Protein AF-A0A9P6BJS8-F1 (afdb_monomer)

Mean predicted aligned error: 4.52 Å

Structure (mmCIF, N/CA/C/O backbone):
data_AF-A0A9P6BJS8-F1
#
_entry.id   AF-A0A9P6BJS8-F1
#
loop_
_atom_site.group_PDB
_atom_site.id
_atom_site.type_symbol
_atom_site.label_atom_id
_atom_site.label_alt_id
_atom_site.label_comp_id
_atom_site.label_asym_id
_atom_site.label_entity_id
_atom_site.label_seq_id
_atom_site.pdbx_PDB_ins_code
_atom_site.Cartn_x
_atom_site.Cartn_y
_atom_site.Cartn_z
_atom_site.occupancy
_atom_site.B_iso_or_equiv
_atom_site.auth_seq_id
_atom_site.auth_comp_id
_atom_site.auth_asym_id
_atom_site.auth_atom_id
_atom_site.pdbx_PDB_model_num
ATOM 1 N N . MET A 1 1 ? 14.977 -4.675 9.725 1.00 62.97 1 MET A N 1
ATOM 2 C CA . MET A 1 1 ? 13.741 -4.261 9.034 1.00 62.97 1 MET A CA 1
ATOM 3 C C . MET A 1 1 ? 14.007 -2.913 8.388 1.00 62.97 1 MET A C 1
ATOM 5 O O . MET A 1 1 ? 14.754 -2.148 8.994 1.00 62.97 1 MET A O 1
ATOM 9 N N . PRO A 1 2 ? 13.541 -2.660 7.155 1.00 76.62 2 PRO A N 1
ATOM 10 C CA . PRO A 1 2 ? 13.746 -1.366 6.515 1.00 76.62 2 PRO A CA 1
ATOM 11 C C . PRO A 1 2 ? 13.007 -0.280 7.304 1.00 76.62 2 PRO A C 1
ATOM 13 O O . PRO A 1 2 ? 11.883 -0.484 7.752 1.00 76.62 2 PRO A O 1
ATOM 16 N N . THR A 1 3 ? 13.651 0.866 7.500 1.00 87.00 3 THR A N 1
ATOM 17 C CA . THR A 1 3 ? 13.015 2.020 8.143 1.00 87.00 3 THR A CA 1
ATOM 18 C C . THR A 1 3 ? 11.976 2.619 7.199 1.00 87.00 3 THR A C 1
ATOM 20 O O . THR A 1 3 ? 12.251 2.751 6.004 1.00 87.00 3 THR A O 1
ATOM 23 N N . ARG A 1 4 ? 10.805 3.005 7.723 1.00 92.44 4 ARG A N 1
ATOM 24 C CA . ARG A 1 4 ? 9.766 3.692 6.946 1.00 92.44 4 ARG A CA 1
ATOM 25 C C . ARG A 1 4 ? 10.342 4.964 6.305 1.00 92.44 4 ARG A C 1
ATOM 27 O O . ARG A 1 4 ? 10.843 5.817 7.042 1.00 92.44 4 ARG A O 1
ATOM 34 N N . PRO A 1 5 ? 10.251 5.138 4.974 1.00 92.94 5 PRO A N 1
ATOM 35 C CA . PRO A 1 5 ? 10.613 6.401 4.344 1.00 92.94 5 PRO A CA 1
ATOM 36 C C . PRO A 1 5 ? 9.782 7.568 4.890 1.00 92.94 5 PRO A C 1
ATOM 38 O O . PRO A 1 5 ? 8.599 7.430 5.227 1.00 92.94 5 PRO A O 1
ATOM 41 N N . GLU A 1 6 ? 10.394 8.745 4.987 1.00 88.62 6 GLU A N 1
ATOM 42 C CA . GLU A 1 6 ? 9.650 9.959 5.312 1.00 88.62 6 GLU A CA 1
ATOM 43 C C . GLU A 1 6 ? 8.701 10.318 4.167 1.00 88.62 6 GLU A C 1
ATOM 45 O O . GLU A 1 6 ? 9.048 10.189 2.997 1.00 88.62 6 GLU A O 1
ATOM 50 N N . ASN A 1 7 ? 7.501 10.789 4.507 1.00 83.69 7 ASN A N 1
ATOM 51 C CA . ASN A 1 7 ? 6.555 11.255 3.502 1.00 83.69 7 ASN A CA 1
ATOM 52 C C . ASN A 1 7 ? 7.119 12.502 2.806 1.00 83.69 7 ASN A C 1
ATOM 54 O O . ASN A 1 7 ? 7.318 13.529 3.447 1.00 83.69 7 ASN A O 1
ATOM 58 N N . THR A 1 8 ? 7.307 12.453 1.492 1.00 84.44 8 THR A N 1
ATOM 59 C CA . THR A 1 8 ? 7.806 13.586 0.699 1.00 84.44 8 THR A CA 1
ATOM 60 C C . THR A 1 8 ? 6.750 14.673 0.439 1.00 84.44 8 THR A C 1
ATOM 62 O O . THR A 1 8 ? 7.088 15.808 0.092 1.00 84.44 8 THR A O 1
ATOM 65 N N . PHE A 1 9 ? 5.471 14.391 0.700 1.00 83.88 9 PHE A N 1
ATOM 66 C CA . PHE A 1 9 ? 4.331 15.288 0.484 1.00 83.88 9 PHE A CA 1
ATOM 67 C C . PHE A 1 9 ? 3.926 16.105 1.723 1.00 83.88 9 PHE A C 1
ATOM 69 O O . PHE A 1 9 ? 2.787 16.564 1.823 1.00 83.88 9 PHE A O 1
ATOM 76 N N . VAL A 1 10 ? 4.849 16.355 2.663 1.00 84.56 10 VAL A N 1
ATOM 77 C CA . VAL A 1 10 ? 4.558 17.032 3.949 1.00 84.56 10 VAL A CA 1
ATOM 78 C C . VAL A 1 10 ? 3.753 18.332 3.819 1.00 84.56 10 VAL A C 1
ATOM 80 O O . VAL A 1 10 ? 2.895 18.605 4.656 1.00 84.56 10 VAL A O 1
ATOM 83 N N . LYS A 1 11 ? 3.975 19.107 2.748 1.00 86.50 11 LYS A N 1
ATOM 84 C CA . LYS A 1 11 ? 3.329 20.411 2.509 1.00 86.50 11 LYS A CA 1
ATOM 85 C C . LYS A 1 11 ? 1.858 20.325 2.103 1.00 86.50 11 LYS A C 1
ATOM 87 O O . LYS A 1 11 ? 1.153 21.319 2.221 1.00 86.50 11 LYS A O 1
ATOM 92 N N . ILE A 1 12 ? 1.414 19.172 1.607 1.00 85.44 12 ILE A N 1
ATOM 93 C CA . ILE A 1 12 ? 0.034 18.951 1.150 1.00 85.44 12 ILE A CA 1
ATOM 94 C C . ILE A 1 12 ? -0.720 17.956 2.038 1.00 85.44 12 ILE A C 1
ATOM 96 O O . ILE A 1 12 ? -1.813 17.515 1.696 1.00 85.44 12 ILE A O 1
ATOM 100 N N . THR A 1 13 ? -0.154 17.611 3.196 1.00 84.38 13 THR A N 1
ATOM 101 C CA . THR A 1 13 ? -0.880 16.867 4.229 1.00 84.38 13 THR A CA 1
ATOM 102 C C . THR A 1 13 ? -2.038 17.701 4.768 1.00 84.38 13 THR A C 1
ATOM 104 O O . THR A 1 13 ? -1.979 18.932 4.773 1.00 84.38 13 THR A O 1
ATOM 107 N N . PHE A 1 14 ? -3.072 17.046 5.304 1.00 85.19 14 PHE A N 1
ATOM 108 C CA . PHE A 1 14 ? -4.167 17.767 5.958 1.00 85.19 14 PHE A CA 1
ATOM 109 C C . PHE A 1 14 ? -3.660 18.686 7.079 1.00 85.19 14 PHE A C 1
ATOM 111 O O . PHE A 1 14 ? -4.140 19.806 7.204 1.00 85.19 14 PHE A O 1
ATOM 118 N N . ALA A 1 15 ? -2.664 18.249 7.860 1.00 84.12 15 ALA A N 1
ATOM 119 C CA . ALA A 1 15 ? -2.079 19.059 8.926 1.00 84.12 15 ALA A CA 1
ATOM 120 C C . ALA A 1 15 ? -1.492 20.379 8.393 1.00 84.12 15 ALA A C 1
ATOM 122 O O . ALA A 1 15 ? -1.856 21.443 8.889 1.00 84.12 15 ALA A O 1
ATOM 123 N N . ALA A 1 16 ? -0.662 20.313 7.346 1.00 87.88 16 ALA A N 1
ATOM 124 C CA . ALA A 1 16 ? -0.049 21.492 6.733 1.00 87.88 16 ALA A CA 1
ATOM 125 C C . ALA A 1 16 ? -1.075 22.381 6.008 1.00 87.88 16 ALA A C 1
ATOM 127 O O . ALA A 1 16 ? -1.058 23.608 6.128 1.00 87.88 16 ALA A O 1
ATOM 128 N N . LEU A 1 17 ? -2.013 21.772 5.278 1.00 89.56 17 LEU A N 1
ATOM 129 C CA . LEU A 1 17 ? -3.039 22.519 4.557 1.00 89.56 17 LEU A CA 1
ATOM 130 C C . LEU A 1 17 ? -4.021 23.199 5.509 1.00 89.56 17 LEU A C 1
ATOM 132 O O . LEU A 1 17 ? -4.405 24.336 5.279 1.00 89.56 17 LEU A O 1
ATOM 136 N N . ALA A 1 18 ? -4.378 22.572 6.627 1.00 88.69 18 ALA A N 1
ATOM 137 C CA . ALA A 1 18 ? -5.298 23.169 7.588 1.00 88.69 18 ALA A CA 1
ATOM 138 C C . ALA A 1 18 ? -4.690 24.364 8.359 1.00 88.69 18 ALA A C 1
ATOM 140 O O . ALA A 1 18 ? -5.400 25.039 9.108 1.00 88.69 18 ALA A O 1
ATOM 141 N N . GLU A 1 19 ? -3.384 24.622 8.239 1.00 89.44 19 GLU A N 1
ATOM 142 C CA . GLU A 1 19 ? -2.733 25.847 8.730 1.00 89.44 19 GLU A CA 1
ATOM 143 C C . GLU A 1 19 ? -2.774 27.000 7.726 1.00 89.44 19 GLU A C 1
ATOM 145 O O . GLU A 1 19 ? -2.756 28.158 8.134 1.00 89.44 19 GLU A O 1
ATOM 150 N N . THR A 1 20 ? -2.828 26.696 6.430 1.00 91.50 20 THR A N 1
ATOM 151 C CA . THR A 1 20 ? -2.645 27.680 5.352 1.00 91.50 20 THR A CA 1
ATOM 152 C C . THR A 1 20 ? -3.913 27.942 4.542 1.00 91.50 20 THR A C 1
ATOM 154 O O . THR A 1 20 ? -4.081 29.035 4.007 1.00 91.50 20 THR A O 1
ATOM 157 N N . ASP A 1 21 ? -4.825 26.974 4.480 1.00 93.12 21 ASP A N 1
ATOM 158 C CA . ASP A 1 21 ? -6.085 27.041 3.750 1.00 93.12 21 ASP A CA 1
ATOM 159 C C . ASP A 1 21 ? -7.258 27.338 4.699 1.00 93.12 21 ASP A C 1
ATOM 161 O O . ASP A 1 21 ? -7.544 26.596 5.644 1.00 93.12 21 ASP A O 1
ATOM 165 N N . GLU A 1 22 ? -7.971 28.436 4.437 1.00 91.19 22 GLU A N 1
ATOM 166 C CA . GLU A 1 22 ? -9.077 28.896 5.279 1.00 91.19 22 GLU A CA 1
ATOM 167 C C . GLU A 1 22 ? -10.262 27.912 5.296 1.00 91.19 22 GLU A C 1
ATOM 169 O O . GLU A 1 22 ? -10.930 27.771 6.321 1.00 91.19 22 GLU A O 1
ATOM 174 N N . GLN A 1 23 ? -10.532 27.204 4.195 1.00 89.19 23 GLN A N 1
ATOM 175 C CA . GLN A 1 23 ? -11.621 26.228 4.129 1.00 89.19 23 GLN A CA 1
ATOM 176 C C . GLN A 1 23 ? -11.268 24.973 4.925 1.00 89.19 23 GLN A C 1
ATOM 178 O O . GLN A 1 23 ? -12.094 24.478 5.693 1.00 89.19 23 GLN A O 1
ATOM 183 N N . LEU A 1 24 ? -10.031 24.491 4.796 1.00 87.19 24 LEU A N 1
ATOM 184 C CA . LEU A 1 24 ? -9.568 23.300 5.508 1.00 87.19 24 LEU A CA 1
ATOM 185 C C . LEU A 1 24 ? -9.332 23.569 6.995 1.00 87.19 24 LEU A C 1
ATOM 187 O O . LEU A 1 24 ? -9.587 22.693 7.822 1.00 87.19 24 LEU A O 1
ATOM 191 N N . SER A 1 25 ? -8.939 24.790 7.367 1.00 87.56 25 SER A N 1
ATOM 192 C CA . SER A 1 25 ? -8.791 25.181 8.774 1.00 87.56 25 SER A CA 1
ATOM 193 C C . SER A 1 25 ? -10.091 24.999 9.570 1.00 87.56 25 SER A C 1
ATOM 195 O O . SER A 1 25 ? -10.057 24.546 10.714 1.00 87.56 25 SER A O 1
ATOM 197 N N . LYS A 1 26 ? -11.250 25.244 8.939 1.00 88.31 26 LYS A N 1
ATOM 198 C CA . LYS A 1 26 ? -12.590 25.076 9.535 1.00 88.31 26 LYS A CA 1
ATOM 199 C C . LYS A 1 26 ? -12.931 23.614 9.825 1.00 88.31 26 LYS A C 1
ATOM 201 O O . LYS A 1 26 ? -13.820 23.342 10.626 1.00 88.31 26 LYS A O 1
ATOM 206 N N . LEU A 1 27 ? -12.230 22.674 9.189 1.00 86.62 27 LEU A N 1
ATOM 207 C CA . LEU A 1 27 ? -12.400 21.238 9.406 1.00 86.62 27 LEU A CA 1
ATOM 208 C C . LEU A 1 27 ? -11.543 20.712 10.568 1.00 86.62 27 LEU A C 1
ATOM 210 O O . LEU A 1 27 ? -11.723 19.560 10.974 1.00 86.62 27 LEU A O 1
ATOM 214 N N . LYS A 1 28 ? -10.635 21.526 11.137 1.00 83.81 28 LYS A N 1
ATOM 215 C CA . LYS A 1 28 ? -9.884 21.149 12.345 1.00 83.81 28 LYS A CA 1
ATOM 216 C C . LYS A 1 28 ? -10.858 20.839 13.482 1.00 83.81 28 LYS A C 1
ATOM 218 O O . LYS A 1 28 ? -11.710 21.649 13.828 1.00 83.81 28 LYS A O 1
ATOM 223 N N . GLY A 1 29 ? -10.731 19.654 14.076 1.00 80.94 29 GLY A N 1
ATOM 224 C CA . GLY A 1 29 ? -11.629 19.211 15.147 1.00 80.94 29 GLY A CA 1
ATOM 225 C C . GLY A 1 29 ? -13.000 18.715 14.668 1.00 80.94 29 GLY A C 1
ATOM 226 O O . GLY A 1 29 ? -13.849 18.403 15.510 1.00 80.94 29 GLY A O 1
ATOM 227 N N . GLY A 1 30 ? -13.217 18.637 13.350 1.00 82.50 30 GLY A N 1
ATOM 228 C CA . GLY A 1 30 ? -14.437 18.125 12.736 1.00 82.50 30 GLY A CA 1
ATOM 229 C C . GLY A 1 30 ? -14.672 16.632 12.985 1.00 82.50 30 GLY A C 1
ATOM 230 O O . GLY A 1 30 ? -13.876 15.930 13.608 1.00 82.50 30 GLY A O 1
ATOM 231 N N . ALA A 1 31 ? -15.791 16.119 12.470 1.00 78.38 31 ALA A N 1
ATOM 232 C CA . ALA A 1 31 ? -16.221 14.739 12.713 1.00 78.38 31 ALA A CA 1
ATOM 233 C C . ALA A 1 31 ? -15.194 13.677 12.267 1.00 78.38 31 ALA A C 1
ATOM 235 O O . ALA A 1 31 ? -15.116 12.618 12.883 1.00 78.38 31 ALA A O 1
ATOM 236 N N . TYR A 1 32 ? -14.390 13.973 11.240 1.00 80.12 32 TYR A N 1
ATOM 237 C CA . TYR A 1 32 ? -13.393 13.057 10.672 1.00 80.12 32 TYR A CA 1
ATOM 238 C C . TYR A 1 32 ? -11.976 13.240 11.231 1.00 80.12 32 TYR A C 1
ATOM 240 O O . TYR A 1 32 ? -11.074 12.506 10.848 1.00 80.12 32 TYR A O 1
ATOM 248 N N . SER A 1 33 ? -11.760 14.191 12.147 1.00 82.06 33 SER A N 1
ATOM 249 C CA . SER A 1 33 ? -10.447 14.414 12.770 1.00 82.06 33 SER A CA 1
ATOM 250 C C . SER A 1 33 ? -10.292 13.693 14.114 1.00 82.06 33 SER A C 1
ATOM 252 O O . SER A 1 33 ? -9.338 13.952 14.845 1.00 82.06 33 SER A O 1
ATOM 254 N N . LYS A 1 34 ? -11.268 12.867 14.501 1.00 84.44 34 LYS A N 1
ATOM 255 C CA . LYS A 1 34 ? -11.287 12.135 15.769 1.00 84.44 34 LYS A CA 1
ATOM 256 C C . LYS A 1 34 ? -11.353 10.646 15.479 1.00 84.44 34 LYS A C 1
ATOM 258 O O . LYS A 1 34 ? -12.098 10.221 14.598 1.00 84.44 34 LYS A O 1
ATOM 263 N N . ALA A 1 35 ? -10.602 9.866 16.251 1.00 87.00 35 ALA A N 1
ATOM 264 C CA . ALA A 1 35 ? -10.713 8.419 16.205 1.00 87.00 35 ALA A CA 1
ATOM 265 C C . ALA A 1 35 ? -12.159 7.991 16.499 1.00 87.00 35 ALA A C 1
ATOM 267 O O . ALA A 1 35 ? -12.854 8.580 17.333 1.00 87.00 35 ALA A O 1
ATOM 268 N N . VAL A 1 36 ? -12.612 6.964 15.788 1.00 91.00 36 VAL A N 1
ATOM 269 C CA . VAL A 1 36 ? -13.927 6.366 16.006 1.00 91.00 36 VAL A CA 1
ATOM 270 C C . VAL A 1 36 ? -13.962 5.639 17.361 1.00 91.00 36 VAL A C 1
ATOM 272 O O . VAL A 1 36 ? -12.921 5.254 17.892 1.00 91.00 36 VAL A O 1
ATOM 275 N N . SER A 1 37 ? -15.151 5.433 17.939 1.00 93.94 37 SER A N 1
ATOM 276 C CA . SER A 1 37 ? -15.270 4.661 19.180 1.00 93.94 37 SER A CA 1
ATOM 277 C C . SER A 1 37 ? -14.784 3.211 18.999 1.00 93.94 37 SER A C 1
ATOM 279 O O . SER A 1 37 ? -14.987 2.631 17.924 1.00 93.94 37 SER A O 1
ATOM 281 N N . PRO A 1 38 ? -14.219 2.581 20.050 1.00 95.00 38 PRO A N 1
ATOM 282 C CA . PRO A 1 38 ? -13.763 1.190 19.985 1.00 95.00 38 PRO A CA 1
ATOM 283 C C . PRO A 1 38 ? -14.860 0.209 19.556 1.00 95.00 38 PRO A C 1
ATOM 285 O O . PRO A 1 38 ? -14.609 -0.723 18.801 1.00 95.00 38 PRO A O 1
ATOM 288 N N . GLU A 1 39 ? -16.100 0.445 19.986 1.00 96.88 39 GLU A N 1
ATOM 289 C CA . GLU A 1 39 ? -17.254 -0.378 19.615 1.00 96.88 39 GLU A CA 1
ATOM 290 C C . GLU A 1 39 ? -17.515 -0.354 18.103 1.00 96.88 39 GLU A C 1
ATOM 292 O O . GLU A 1 39 ? -17.644 -1.402 17.465 1.00 96.88 39 GLU A O 1
ATOM 297 N N . ARG A 1 40 ? -17.537 0.842 17.502 1.00 95.88 40 ARG A N 1
ATOM 298 C CA . ARG A 1 40 ? -17.751 1.009 16.058 1.00 95.88 40 ARG A CA 1
ATOM 299 C C . ARG A 1 40 ? -16.585 0.444 15.251 1.00 95.88 40 ARG A C 1
ATOM 301 O O . ARG A 1 40 ? -16.823 -0.181 14.220 1.00 95.88 40 ARG A O 1
ATOM 308 N N . PHE A 1 41 ? -15.354 0.624 15.730 1.00 95.56 41 PHE A N 1
ATOM 309 C CA . PHE A 1 41 ? -14.166 0.003 15.144 1.00 95.56 41 PHE A CA 1
ATOM 310 C C . PHE A 1 41 ? -14.284 -1.529 15.125 1.00 95.56 41 PHE A C 1
ATOM 312 O O . PHE A 1 41 ? -14.180 -2.146 14.065 1.00 95.56 41 PHE A O 1
ATOM 319 N N . ASN A 1 42 ? -14.589 -2.141 16.273 1.00 96.94 42 ASN A N 1
ATOM 320 C CA . ASN A 1 42 ? -14.721 -3.594 16.401 1.00 96.94 42 ASN A CA 1
ATOM 321 C C . ASN A 1 42 ? -15.873 -4.149 15.558 1.00 96.94 42 ASN A C 1
ATOM 323 O O . ASN A 1 42 ? -15.739 -5.208 14.949 1.00 96.94 42 ASN A O 1
ATOM 327 N N . THR A 1 43 ? -16.977 -3.407 15.467 1.00 97.94 43 THR A N 1
ATOM 328 C CA . THR A 1 43 ? -18.115 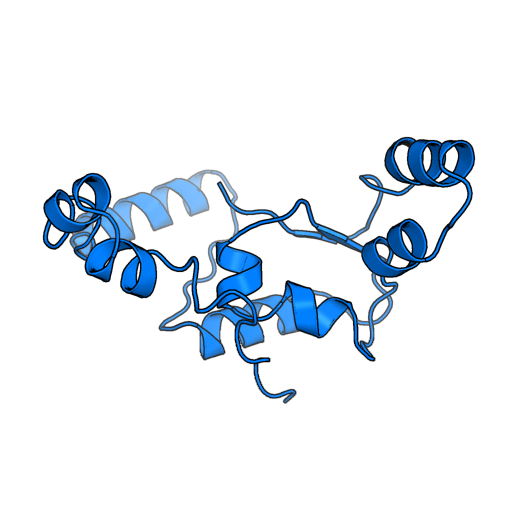-3.755 14.607 1.00 97.94 43 THR A CA 1
ATOM 329 C C . THR A 1 43 ? -17.709 -3.780 13.133 1.00 97.94 43 THR A C 1
ATOM 331 O O . THR A 1 43 ? -18.030 -4.730 12.420 1.00 97.94 43 THR A O 1
ATOM 334 N N . ALA A 1 44 ? -16.967 -2.768 12.671 1.00 96.44 44 ALA A N 1
ATOM 335 C CA . ALA A 1 44 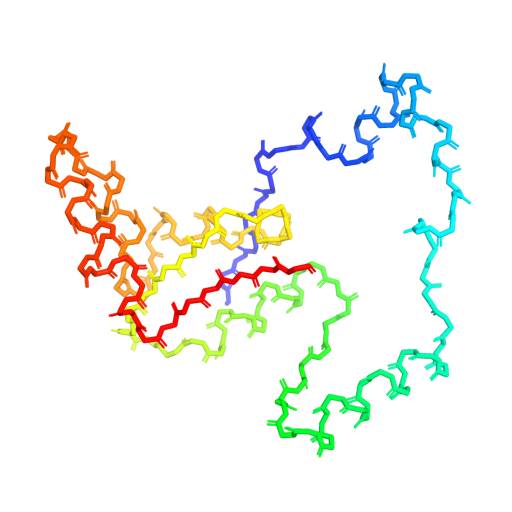? -16.474 -2.711 11.298 1.00 96.44 44 ALA A CA 1
ATOM 336 C C . ALA A 1 44 ? -15.485 -3.850 10.999 1.00 96.44 44 ALA A C 1
ATOM 338 O O . ALA A 1 44 ? -15.634 -4.535 9.986 1.00 96.44 44 ALA A O 1
ATOM 339 N N . LYS A 1 45 ? -14.533 -4.105 11.908 1.00 97.31 45 LYS A N 1
ATOM 340 C CA . LYS A 1 45 ? -13.582 -5.220 11.806 1.00 97.31 45 LYS A CA 1
ATOM 341 C C . LYS A 1 45 ? -14.305 -6.563 11.680 1.00 97.31 45 LYS A C 1
ATOM 343 O O . LYS A 1 45 ? -14.084 -7.279 10.707 1.00 97.31 45 LYS A O 1
ATOM 348 N N . ALA A 1 46 ? -15.209 -6.869 12.610 1.00 97.75 46 ALA A N 1
ATOM 349 C CA . ALA A 1 46 ? -15.963 -8.120 12.600 1.00 97.75 46 ALA A CA 1
ATOM 350 C C . ALA A 1 46 ? -16.827 -8.261 11.336 1.00 97.75 46 ALA A C 1
ATOM 352 O O . ALA A 1 46 ? -16.922 -9.344 10.766 1.00 97.75 46 ALA A O 1
ATOM 353 N N . GLY A 1 47 ? -17.420 -7.162 10.857 1.00 98.19 47 GLY A N 1
ATOM 354 C CA . GLY A 1 47 ? -18.204 -7.154 9.622 1.00 98.19 47 GLY A CA 1
ATOM 355 C C . GLY A 1 47 ? -17.381 -7.455 8.365 1.00 98.19 47 GLY A C 1
ATOM 356 O O . GLY A 1 47 ? -17.889 -8.107 7.453 1.00 98.19 47 GLY A O 1
ATOM 357 N N . LEU A 1 48 ? -16.124 -7.005 8.307 1.00 97.44 48 LEU A N 1
ATOM 358 C CA . LEU A 1 48 ? -15.193 -7.338 7.224 1.00 97.44 48 LEU A CA 1
ATOM 359 C C . LEU A 1 48 ? -14.748 -8.804 7.308 1.00 97.44 48 LEU A C 1
ATOM 361 O O . LEU A 1 48 ? -14.827 -9.526 6.315 1.00 97.44 48 LEU A O 1
ATOM 365 N N . GLU A 1 49 ? -14.357 -9.266 8.495 1.00 98.00 49 GLU A N 1
ATOM 366 C CA . GLU A 1 49 ? -13.917 -10.650 8.719 1.00 98.00 49 GLU A CA 1
ATOM 367 C C . GLU A 1 49 ? -15.032 -11.661 8.413 1.00 98.00 49 GLU A C 1
ATOM 369 O O . GLU A 1 49 ? -14.798 -12.654 7.725 1.00 98.00 49 GLU A O 1
ATOM 374 N N . ALA A 1 50 ? -16.274 -11.370 8.812 1.00 98.25 50 ALA A N 1
ATOM 375 C CA . ALA A 1 50 ? -17.439 -12.200 8.499 1.00 98.25 50 ALA A CA 1
ATOM 376 C C . ALA A 1 50 ? -17.732 -12.302 6.989 1.00 98.25 50 ALA A C 1
ATOM 378 O O . ALA A 1 50 ? -18.371 -13.255 6.548 1.00 98.25 50 ALA A O 1
ATOM 379 N N . LYS A 1 51 ? -17.263 -11.336 6.187 1.00 97.94 51 LYS A N 1
ATOM 380 C CA . LYS A 1 51 ? -17.370 -11.335 4.718 1.00 97.94 51 LYS A CA 1
ATOM 381 C C . LYS A 1 51 ? -16.155 -11.964 4.024 1.00 97.94 51 LYS A C 1
ATOM 383 O O . LYS A 1 51 ? -16.072 -11.915 2.801 1.00 97.94 51 LYS A O 1
ATOM 388 N N . GLY A 1 52 ? -15.226 -12.548 4.782 1.00 97.44 52 GLY A N 1
ATOM 389 C CA . GLY A 1 52 ? -14.044 -13.228 4.250 1.00 97.44 52 GLY A CA 1
ATOM 390 C C . GLY A 1 52 ? -12.842 -12.318 3.992 1.00 97.44 52 GLY A C 1
ATOM 391 O O . GLY A 1 52 ? -11.854 -12.776 3.422 1.00 97.44 52 GLY A O 1
ATOM 392 N N . PHE A 1 53 ? -12.882 -11.049 4.412 1.00 96.44 53 PHE A N 1
ATOM 393 C CA . PHE A 1 53 ? -11.704 -10.185 4.348 1.00 96.44 53 PHE A CA 1
ATOM 394 C C . PHE A 1 53 ? -10.749 -10.495 5.503 1.00 96.44 53 PHE A C 1
ATOM 396 O O . PHE A 1 53 ? -11.154 -10.549 6.664 1.00 96.44 53 PHE A O 1
ATOM 403 N N . LYS A 1 54 ? -9.454 -10.629 5.204 1.00 95.44 54 LYS A N 1
ATOM 404 C CA . LYS A 1 54 ? -8.410 -10.657 6.233 1.00 95.44 54 LYS A CA 1
ATOM 405 C C . LYS A 1 54 ? -8.133 -9.227 6.693 1.00 95.44 54 LYS A C 1
ATOM 407 O O . LYS A 1 54 ? -7.617 -8.425 5.919 1.00 95.44 54 LYS A O 1
ATOM 412 N N . VAL A 1 55 ? -8.457 -8.914 7.945 1.00 96.38 55 VAL A N 1
ATOM 413 C CA . VAL A 1 55 ? -8.223 -7.583 8.522 1.00 96.38 55 VAL A CA 1
ATOM 414 C C . VAL A 1 55 ? -6.922 -7.583 9.315 1.00 96.38 55 VAL A C 1
ATOM 416 O O . VAL A 1 55 ? -6.738 -8.382 10.230 1.00 96.38 55 VAL A O 1
ATOM 419 N N . ILE A 1 56 ? -6.027 -6.658 8.977 1.00 96.00 56 ILE A N 1
ATOM 420 C CA . ILE A 1 56 ? -4.795 -6.392 9.719 1.00 96.00 56 ILE A CA 1
ATOM 421 C C . ILE A 1 56 ? -4.935 -5.000 10.333 1.00 96.00 56 ILE A C 1
ATOM 423 O O . ILE A 1 56 ? -5.203 -4.033 9.625 1.00 96.00 56 ILE A O 1
ATOM 427 N N . VAL A 1 57 ? -4.793 -4.907 11.654 1.00 95.75 57 VAL A N 1
ATOM 428 C CA . VAL A 1 57 ? -4.869 -3.638 12.391 1.00 95.75 57 VAL A CA 1
ATOM 429 C C . VAL A 1 57 ? -3.454 -3.138 12.634 1.00 95.75 57 VAL A C 1
ATOM 431 O O . VAL A 1 57 ? -2.628 -3.909 13.122 1.00 95.75 57 VAL A O 1
ATOM 434 N N . ALA A 1 58 ? -3.188 -1.877 12.307 1.00 95.69 58 ALA A N 1
ATOM 435 C CA . ALA A 1 58 ? -1.934 -1.197 12.607 1.00 95.69 58 ALA A CA 1
ATOM 436 C C . ALA A 1 58 ? -2.143 -0.118 13.680 1.00 95.69 58 ALA A C 1
ATOM 438 O O . ALA A 1 58 ? -3.192 0.526 13.697 1.00 95.69 58 ALA A O 1
ATOM 439 N N . GLU A 1 59 ? -1.169 0.049 14.571 1.00 94.12 59 GLU A N 1
ATOM 440 C CA . GLU A 1 59 ? -1.220 1.016 15.677 1.00 94.12 59 GLU A CA 1
ATOM 441 C C . GLU A 1 59 ? -0.847 2.430 15.221 1.00 94.12 59 GLU A C 1
ATOM 443 O O . GLU A 1 59 ? -1.451 3.412 15.656 1.00 94.12 59 GLU A O 1
ATOM 448 N N . ASP A 1 60 ? 0.108 2.529 14.297 1.00 92.88 60 ASP A N 1
ATOM 449 C CA . ASP A 1 60 ? 0.604 3.783 13.745 1.00 92.88 60 ASP A CA 1
ATOM 450 C C . ASP A 1 60 ? 1.124 3.610 12.303 1.00 92.88 60 ASP A C 1
ATOM 452 O O . ASP A 1 60 ? 0.916 2.582 11.653 1.00 92.88 60 ASP A O 1
ATOM 456 N N . LYS A 1 61 ? 1.767 4.658 11.771 1.00 92.62 61 LYS A N 1
ATOM 457 C CA . LYS A 1 61 ? 2.290 4.683 10.398 1.00 92.62 61 LYS A CA 1
ATOM 458 C C . LYS A 1 61 ? 3.468 3.730 10.193 1.00 92.62 61 LYS A C 1
ATOM 460 O O . LYS A 1 61 ? 3.579 3.164 9.106 1.00 92.62 61 LYS A O 1
ATOM 465 N N . ASP A 1 62 ? 4.335 3.572 11.190 1.00 95.25 62 ASP A N 1
ATOM 466 C CA . ASP A 1 62 ? 5.521 2.715 11.103 1.00 95.25 62 ASP A CA 1
ATOM 467 C C . ASP A 1 62 ? 5.103 1.241 11.133 1.00 95.25 62 ASP A C 1
ATOM 469 O O . ASP A 1 62 ? 5.534 0.448 10.295 1.00 95.25 62 ASP A O 1
ATOM 473 N N . ASP A 1 63 ? 4.174 0.897 12.022 1.00 96.44 63 ASP A N 1
ATOM 474 C CA . ASP A 1 63 ? 3.580 -0.435 12.105 1.00 96.44 63 ASP A CA 1
ATOM 475 C C . ASP A 1 63 ? 2.758 -0.778 10.846 1.00 96.44 63 ASP A C 1
ATOM 477 O O . ASP A 1 63 ? 2.861 -1.885 10.312 1.00 96.44 63 ASP A O 1
ATOM 481 N N . ALA A 1 64 ? 1.999 0.181 10.298 1.00 95.94 64 ALA A N 1
ATOM 482 C CA . ALA A 1 64 ? 1.271 -0.006 9.039 1.00 95.94 64 ALA A CA 1
ATOM 483 C C . ALA A 1 64 ? 2.212 -0.284 7.859 1.00 95.94 64 ALA A C 1
ATOM 485 O O . ALA A 1 64 ? 1.949 -1.185 7.059 1.00 95.94 64 ALA A O 1
ATOM 486 N N . PHE A 1 65 ? 3.312 0.468 7.762 1.00 96.69 65 PHE A N 1
ATOM 487 C CA . PHE A 1 65 ? 4.343 0.251 6.752 1.00 96.69 65 PHE A CA 1
ATOM 488 C C . PHE A 1 65 ? 4.949 -1.149 6.869 1.00 96.69 65 PHE A C 1
ATOM 490 O O . PHE A 1 65 ? 4.970 -1.889 5.884 1.00 96.69 65 PHE A O 1
ATOM 497 N N . GLN A 1 66 ? 5.377 -1.532 8.074 1.00 96.94 66 GLN A N 1
ATOM 498 C CA . GLN A 1 66 ? 6.028 -2.817 8.311 1.00 96.94 66 GLN A CA 1
ATOM 499 C C . GLN A 1 66 ? 5.095 -3.992 7.983 1.00 96.94 66 GLN A C 1
ATOM 501 O O . GLN A 1 66 ? 5.464 -4.896 7.236 1.00 96.94 66 GLN A O 1
ATOM 506 N N . LYS A 1 67 ? 3.842 -3.940 8.449 1.00 97.12 67 LYS A N 1
ATOM 507 C CA . LYS A 1 67 ? 2.829 -4.963 8.150 1.00 97.12 67 LYS A CA 1
ATOM 508 C C . LYS A 1 67 ? 2.537 -5.096 6.658 1.00 97.12 67 LYS A C 1
ATOM 510 O O . LYS A 1 67 ? 2.291 -6.208 6.194 1.00 97.12 67 LYS A O 1
ATOM 515 N N . LEU A 1 68 ? 2.542 -3.989 5.911 1.00 96.00 68 LEU A N 1
ATOM 516 C CA . LEU A 1 68 ? 2.312 -4.014 4.468 1.00 96.00 68 LEU A CA 1
ATOM 517 C C . LEU A 1 68 ? 3.452 -4.726 3.731 1.00 96.00 68 LEU A C 1
ATOM 519 O O . LEU A 1 68 ? 3.184 -5.609 2.918 1.00 96.00 68 LEU A O 1
ATOM 523 N N . ILE A 1 69 ? 4.706 -4.377 4.020 1.00 96.12 69 ILE A N 1
ATOM 524 C CA . ILE A 1 69 ? 5.852 -4.978 3.323 1.00 96.12 69 ILE A CA 1
ATOM 525 C C . ILE A 1 69 ? 6.075 -6.445 3.720 1.00 96.12 69 ILE A C 1
ATOM 527 O O . ILE A 1 69 ? 6.493 -7.247 2.887 1.00 96.12 69 ILE A O 1
ATOM 531 N N . ASP A 1 70 ? 5.727 -6.826 4.951 1.00 95.94 70 ASP A N 1
ATOM 532 C CA . ASP A 1 70 ? 5.812 -8.217 5.415 1.00 95.94 70 ASP A CA 1
ATOM 533 C C . ASP A 1 70 ? 4.722 -9.111 4.804 1.00 95.94 70 ASP A C 1
ATOM 535 O O . ASP A 1 70 ? 4.866 -10.334 4.756 1.00 95.94 70 ASP A O 1
ATOM 539 N N . LEU A 1 71 ? 3.617 -8.519 4.334 1.00 96.12 71 LEU A N 1
ATOM 540 C CA . LEU A 1 71 ? 2.527 -9.257 3.697 1.00 96.12 71 LEU A CA 1
ATOM 541 C C . LEU A 1 71 ? 2.881 -9.707 2.273 1.00 96.12 71 LEU A C 1
ATOM 543 O O . LEU A 1 71 ? 2.359 -10.723 1.813 1.00 96.12 71 LEU A O 1
ATOM 547 N N . ILE A 1 72 ? 3.728 -8.948 1.577 1.00 96.69 72 ILE A N 1
ATOM 548 C CA . ILE A 1 72 ? 4.061 -9.171 0.169 1.00 96.69 72 ILE A CA 1
ATOM 549 C C . ILE A 1 72 ? 5.322 -10.049 0.082 1.00 96.69 72 ILE A C 1
ATOM 551 O O . ILE A 1 72 ? 6.385 -9.638 0.552 1.00 96.69 72 ILE A O 1
ATOM 555 N N . PRO A 1 73 ? 5.255 -11.244 -0.533 1.00 97.31 73 PRO A N 1
ATOM 556 C CA . PRO A 1 73 ? 6.420 -12.105 -0.707 1.00 97.31 73 PRO A CA 1
ATOM 557 C C . PRO A 1 73 ? 7.500 -11.474 -1.595 1.00 97.31 73 PRO A C 1
ATOM 559 O O . PRO A 1 73 ? 7.206 -10.771 -2.563 1.00 97.31 73 PRO A O 1
ATOM 562 N N . ALA A 1 74 ? 8.763 -11.800 -1.318 1.00 97.00 74 ALA A N 1
ATOM 563 C CA . ALA A 1 74 ? 9.871 -11.468 -2.211 1.00 97.00 74 ALA A CA 1
ATOM 564 C C . ALA A 1 74 ? 9.665 -12.088 -3.606 1.00 97.00 74 ALA A C 1
ATOM 566 O O . ALA A 1 74 ? 9.200 -13.221 -3.733 1.00 97.00 74 ALA A O 1
ATOM 567 N N . GLY A 1 75 ? 10.032 -11.344 -4.646 1.00 97.25 75 GLY A N 1
ATOM 568 C CA . GLY A 1 75 ? 9.876 -11.716 -6.051 1.00 97.25 75 GLY A CA 1
ATOM 569 C C . GLY A 1 75 ? 8.473 -11.502 -6.622 1.00 97.25 75 GLY A C 1
ATOM 570 O O . GLY A 1 75 ? 8.305 -11.648 -7.828 1.00 97.25 75 GLY A O 1
ATOM 571 N N . ALA A 1 76 ? 7.480 -11.145 -5.801 1.00 98.12 76 ALA A N 1
ATOM 572 C CA . ALA A 1 76 ? 6.143 -10.838 -6.294 1.00 98.12 76 ALA A CA 1
ATOM 573 C C . ALA A 1 76 ? 6.138 -9.542 -7.116 1.00 98.12 76 ALA A C 1
ATOM 575 O O . ALA A 1 76 ? 6.835 -8.578 -6.781 1.00 98.12 76 ALA A O 1
ATOM 576 N N . SER A 1 77 ? 5.317 -9.507 -8.164 1.00 97.88 77 SER A N 1
ATOM 577 C CA . SER A 1 77 ? 5.064 -8.296 -8.941 1.00 97.88 77 SER A CA 1
ATOM 578 C C . SER A 1 77 ? 4.127 -7.353 -8.189 1.00 97.88 77 SER A C 1
ATOM 580 O O . SER A 1 77 ? 3.078 -7.755 -7.677 1.00 97.88 77 SER A O 1
ATOM 582 N N . VAL A 1 78 ? 4.523 -6.080 -8.093 1.00 97.69 78 VAL A N 1
ATOM 583 C CA . VAL A 1 78 ? 3.830 -5.076 -7.277 1.00 97.69 78 VAL A CA 1
ATOM 584 C C . VAL A 1 78 ? 3.565 -3.806 -8.072 1.00 97.69 78 VAL A C 1
ATOM 586 O O . VAL A 1 78 ? 4.450 -3.241 -8.718 1.00 97.69 78 VAL A O 1
ATOM 589 N N . ASN A 1 79 ? 2.333 -3.310 -7.974 1.00 96.81 79 ASN A N 1
ATOM 590 C CA . ASN A 1 79 ? 1.961 -1.980 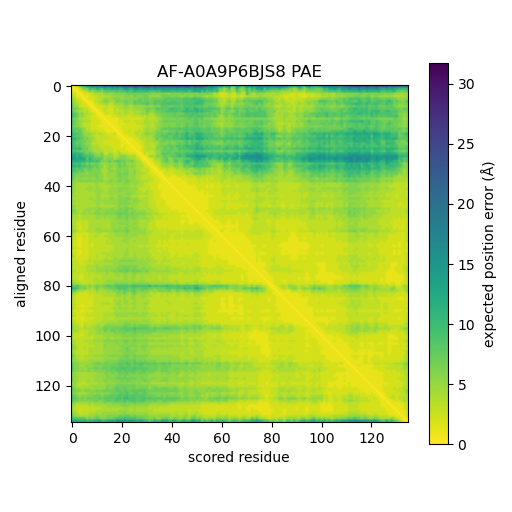-8.444 1.00 96.81 79 ASN A CA 1
ATOM 591 C C . ASN A 1 79 ? 0.975 -1.312 -7.473 1.00 96.81 79 ASN A C 1
ATOM 593 O O . ASN A 1 79 ? 0.406 -1.954 -6.592 1.00 96.81 79 ASN A O 1
ATOM 597 N N . HIS A 1 80 ? 0.754 -0.010 -7.642 1.00 93.88 80 HIS A N 1
ATOM 598 C CA . HIS A 1 80 ? -0.258 0.729 -6.897 1.00 93.88 80 HIS A CA 1
ATOM 599 C C . HIS A 1 80 ? -0.913 1.816 -7.759 1.00 93.88 80 HIS A C 1
ATOM 601 O O . HIS A 1 80 ? -0.301 2.371 -8.679 1.00 93.88 80 HIS A O 1
ATOM 607 N N . ALA A 1 81 ? -2.158 2.161 -7.429 1.00 84.06 81 ALA A N 1
ATOM 608 C CA . ALA A 1 81 ? -2.774 3.415 -7.852 1.00 84.06 81 ALA A CA 1
ATOM 609 C C . ALA A 1 81 ? -2.495 4.458 -6.764 1.00 84.06 81 ALA A C 1
ATOM 611 O O . ALA A 1 81 ? -2.750 4.192 -5.594 1.00 84.06 81 ALA A O 1
ATOM 612 N N . HIS A 1 82 ? -1.918 5.601 -7.148 1.00 82.69 82 HIS A N 1
ATOM 613 C CA . HIS A 1 82 ? -1.573 6.737 -6.278 1.00 82.69 82 HIS A CA 1
ATOM 614 C C . HIS A 1 82 ? -2.547 6.912 -5.094 1.00 82.69 82 HIS A C 1
ATOM 616 O O . HIS A 1 82 ? -3.758 6.971 -5.303 1.00 82.69 82 HIS A O 1
ATOM 622 N N . SER A 1 83 ? -2.022 6.976 -3.868 1.00 90.25 83 SER A N 1
ATOM 623 C CA . SER A 1 83 ? -2.803 6.978 -2.627 1.00 90.25 83 SER A CA 1
ATOM 624 C C . SER A 1 83 ? -2.069 7.787 -1.566 1.00 90.25 83 SER A C 1
ATOM 626 O O . SER A 1 83 ? -0.935 7.463 -1.213 1.00 90.25 83 SER A O 1
ATOM 628 N N . THR A 1 84 ? -2.762 8.774 -0.996 1.00 89.38 84 THR A N 1
ATOM 629 C CA . THR A 1 84 ? -2.227 9.593 0.097 1.00 89.38 84 THR A CA 1
ATOM 630 C C . THR A 1 84 ? -1.894 8.750 1.324 1.00 89.38 84 THR A C 1
ATOM 632 O O . THR A 1 84 ? -0.894 8.999 1.985 1.00 89.38 84 THR A O 1
ATOM 635 N N . THR A 1 85 ? -2.669 7.702 1.618 1.00 91.56 85 THR A N 1
ATOM 636 C CA . THR A 1 85 ? -2.339 6.784 2.716 1.00 91.56 85 THR A CA 1
ATOM 637 C C . THR A 1 85 ? -1.034 6.040 2.445 1.00 91.56 85 THR A C 1
ATOM 639 O O . THR A 1 85 ? -0.197 5.967 3.339 1.00 91.56 85 THR A O 1
ATOM 642 N N . LEU A 1 86 ? -0.829 5.527 1.224 1.00 93.94 86 LEU A N 1
ATOM 643 C CA . LEU A 1 86 ? 0.410 4.831 0.852 1.00 93.94 86 LEU A CA 1
ATOM 644 C C . LEU A 1 86 ? 1.631 5.765 0.862 1.00 93.94 86 LEU A C 1
ATOM 646 O O . LEU A 1 86 ? 2.719 5.331 1.239 1.00 93.94 86 LEU A O 1
ATOM 650 N N . GLU A 1 87 ? 1.451 7.030 0.482 1.00 92.00 87 GLU A N 1
ATOM 651 C CA . GLU A 1 87 ? 2.476 8.080 0.587 1.00 92.00 87 GLU A CA 1
ATOM 652 C C . GLU A 1 87 ? 2.818 8.386 2.048 1.00 92.00 87 GLU A C 1
ATOM 654 O O . GLU A 1 87 ? 3.984 8.405 2.435 1.00 92.00 87 GLU A O 1
ATOM 659 N N . GLU A 1 88 ? 1.805 8.576 2.897 1.00 91.00 88 GLU A N 1
ATOM 660 C CA . GLU A 1 88 ? 2.005 8.910 4.307 1.00 91.00 88 GLU A CA 1
ATOM 661 C C . GLU A 1 88 ? 2.696 7.796 5.097 1.00 91.00 88 GLU A C 1
ATOM 663 O O . GLU A 1 88 ? 3.505 8.088 5.983 1.00 91.00 88 GLU A O 1
ATOM 668 N N . ILE A 1 89 ? 2.408 6.531 4.779 1.00 94.12 89 ILE A N 1
ATOM 669 C CA . ILE A 1 89 ? 3.126 5.389 5.359 1.00 94.12 89 ILE A CA 1
ATOM 670 C C . ILE A 1 89 ? 4.447 5.096 4.627 1.00 94.12 89 ILE A C 1
ATOM 672 O O . ILE A 1 89 ? 5.115 4.134 4.968 1.00 94.12 89 ILE A O 1
ATOM 676 N N . GLY A 1 90 ? 4.853 5.891 3.631 1.00 93.62 90 GLY A N 1
ATOM 677 C CA . GLY A 1 90 ? 6.150 5.769 2.952 1.00 93.62 90 GLY A CA 1
ATOM 678 C C . GLY A 1 90 ? 6.282 4.587 1.982 1.00 93.62 90 GLY A C 1
ATOM 679 O O . GLY A 1 90 ? 7.377 4.321 1.487 1.00 93.62 90 GLY A O 1
ATOM 680 N N . PHE A 1 91 ? 5.197 3.871 1.676 1.00 95.06 91 PHE A N 1
ATOM 681 C CA . PHE A 1 91 ? 5.241 2.700 0.795 1.00 95.06 91 PHE A CA 1
ATOM 682 C C . PHE A 1 91 ? 5.542 3.071 -0.660 1.00 95.06 91 PHE A C 1
ATOM 684 O O . PHE A 1 91 ? 6.269 2.349 -1.339 1.00 95.06 91 PHE A O 1
ATOM 691 N N . THR A 1 92 ? 5.013 4.199 -1.144 1.00 93.12 92 THR A N 1
ATOM 692 C CA . THR A 1 92 ? 5.258 4.653 -2.523 1.00 93.12 92 THR A CA 1
ATOM 693 C C . THR A 1 92 ? 6.736 4.924 -2.773 1.00 93.12 92 THR A C 1
ATOM 695 O O . THR A 1 92 ? 7.270 4.500 -3.794 1.00 93.12 92 THR A O 1
ATOM 698 N N . ASP A 1 93 ? 7.402 5.578 -1.821 1.00 92.94 93 ASP A N 1
ATOM 699 C CA . ASP A 1 93 ? 8.820 5.925 -1.919 1.00 92.94 93 ASP A CA 1
ATOM 700 C C . ASP A 1 93 ? 9.697 4.688 -1.705 1.00 92.94 93 ASP A C 1
ATOM 702 O O . ASP A 1 93 ? 10.666 4.490 -2.438 1.00 92.94 93 ASP A O 1
ATOM 706 N N . TYR A 1 94 ? 9.308 3.803 -0.778 1.00 94.88 94 TYR A N 1
ATOM 707 C CA . TYR A 1 94 ? 9.962 2.508 -0.587 1.00 94.88 94 TYR A CA 1
ATOM 708 C C . TYR A 1 94 ? 9.969 1.685 -1.877 1.00 94.88 94 TYR A C 1
ATOM 710 O O . TYR A 1 94 ? 11.027 1.226 -2.299 1.00 94.88 94 TYR A O 1
ATOM 718 N N . LEU A 1 95 ? 8.811 1.549 -2.535 1.00 94.75 95 LEU A N 1
ATOM 719 C CA . LEU A 1 95 ? 8.673 0.750 -3.751 1.00 94.75 95 LEU A CA 1
ATOM 720 C C . LEU A 1 95 ? 9.584 1.252 -4.879 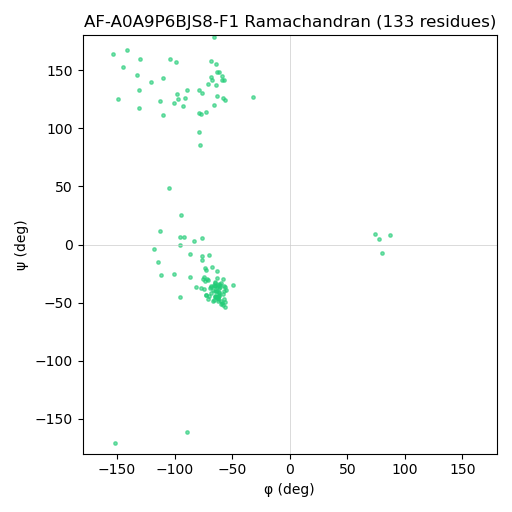1.00 94.75 95 LEU A C 1
ATOM 722 O O . LEU A 1 95 ? 10.080 0.448 -5.661 1.00 94.75 95 LEU A O 1
ATOM 726 N N . MET A 1 96 ? 9.825 2.564 -4.962 1.00 92.62 96 MET A N 1
ATOM 727 C CA . MET A 1 96 ? 10.696 3.175 -5.972 1.00 92.62 96 MET A CA 1
ATOM 728 C C . MET A 1 96 ? 12.200 2.996 -5.700 1.00 92.62 96 MET A C 1
ATOM 730 O O . MET A 1 96 ? 13.003 3.312 -6.580 1.00 92.62 96 MET A O 1
ATOM 734 N N . GLY A 1 97 ? 12.581 2.511 -4.516 1.00 91.81 97 GLY A N 1
ATOM 735 C CA . GLY A 1 97 ? 13.959 2.180 -4.159 1.00 91.81 97 GLY A CA 1
ATOM 736 C C . GLY A 1 97 ? 14.353 0.740 -4.502 1.00 91.81 97 GLY A C 1
ATOM 737 O O . GLY A 1 97 ? 13.716 0.060 -5.308 1.00 91.81 97 GLY A O 1
ATOM 738 N N . GLU A 1 98 ? 15.422 0.261 -3.864 1.00 91.62 98 GLU A N 1
ATOM 739 C CA . GLU A 1 98 ? 15.821 -1.146 -3.928 1.00 91.62 98 GLU A CA 1
ATOM 740 C C . GLU A 1 98 ? 14.909 -1.983 -3.022 1.00 91.62 98 GLU A C 1
ATOM 742 O O . GLU A 1 98 ? 14.935 -1.860 -1.796 1.00 91.62 98 GLU A O 1
ATOM 747 N N . THR A 1 99 ? 14.086 -2.836 -3.631 1.00 95.12 99 THR A N 1
ATOM 748 C CA . THR A 1 99 ? 13.137 -3.706 -2.925 1.00 95.12 99 THR A CA 1
ATOM 749 C C . THR A 1 99 ? 13.276 -5.148 -3.402 1.00 95.12 99 THR A C 1
ATOM 751 O O . THR A 1 99 ? 13.789 -5.388 -4.496 1.00 95.12 99 THR A O 1
ATOM 754 N N . PRO A 1 100 ? 12.818 -6.136 -2.613 1.00 96.25 100 PRO A N 1
ATOM 755 C CA . PRO A 1 100 ? 12.794 -7.525 -3.057 1.00 96.25 100 PRO A CA 1
ATOM 756 C C . PRO A 1 100 ? 11.654 -7.822 -4.049 1.00 96.25 100 PRO A C 1
ATOM 758 O O . PRO A 1 100 ? 11.441 -8.989 -4.364 1.00 96.25 100 PRO A O 1
ATOM 761 N N . TYR A 1 101 ? 10.891 -6.823 -4.500 1.00 97.56 101 TYR A N 1
ATOM 762 C CA . TYR A 1 101 ? 9.720 -6.992 -5.363 1.00 97.56 101 TYR A CA 1
ATOM 763 C C . TYR A 1 101 ? 10.054 -6.734 -6.833 1.00 97.56 101 TYR A C 1
ATOM 765 O O . TYR A 1 101 ? 10.963 -5.967 -7.152 1.00 97.56 101 TYR A O 1
ATOM 773 N N . ASP A 1 102 ? 9.255 -7.299 -7.734 1.00 97.06 102 ASP A N 1
ATOM 774 C CA . ASP A 1 102 ? 9.236 -6.862 -9.127 1.00 97.06 102 ASP A CA 1
ATOM 775 C C . ASP A 1 102 ? 8.397 -5.573 -9.245 1.00 97.06 102 ASP A C 1
ATOM 777 O O . ASP A 1 102 ? 7.161 -5.583 -9.241 1.00 97.06 102 ASP A O 1
ATOM 781 N N . ASN A 1 103 ? 9.084 -4.424 -9.247 1.00 96.12 103 ASN A N 1
ATOM 782 C CA . ASN A 1 103 ? 8.471 -3.097 -9.212 1.00 96.12 103 ASN A CA 1
ATOM 783 C C . ASN A 1 103 ? 7.915 -2.671 -10.586 1.00 96.12 103 ASN A C 1
ATOM 785 O O . ASN A 1 103 ? 8.529 -1.906 -11.343 1.00 96.12 103 ASN A O 1
ATOM 789 N N . ILE A 1 104 ? 6.678 -3.084 -10.862 1.00 97.00 104 ILE A N 1
ATOM 790 C CA . ILE A 1 104 ? 5.955 -2.734 -12.091 1.00 97.00 104 ILE A CA 1
ATOM 791 C C . ILE A 1 104 ? 5.665 -1.231 -12.173 1.00 97.00 104 ILE A C 1
ATOM 793 O O . ILE A 1 104 ? 5.691 -0.645 -13.262 1.00 97.00 104 ILE A O 1
ATOM 797 N N . ARG A 1 105 ? 5.444 -0.561 -11.033 1.00 95.12 105 ARG A N 1
ATOM 798 C CA . ARG A 1 105 ? 5.243 0.896 -10.998 1.00 95.12 105 ARG A CA 1
ATOM 799 C C . ARG A 1 105 ? 6.459 1.634 -11.556 1.00 95.12 105 ARG A C 1
ATOM 801 O O . ARG A 1 105 ? 6.299 2.522 -12.399 1.00 95.12 105 ARG A O 1
ATOM 808 N N . GLY A 1 106 ? 7.646 1.258 -11.088 1.00 95.06 106 GLY A N 1
ATOM 809 C CA . GLY A 1 106 ? 8.928 1.812 -11.504 1.00 95.06 106 GLY A CA 1
ATOM 810 C C . GLY A 1 106 ? 9.193 1.569 -12.983 1.00 95.06 106 GLY A C 1
ATOM 811 O O . GLY A 1 106 ? 9.493 2.521 -13.704 1.00 95.06 106 GLY A O 1
ATOM 812 N N . ALA A 1 107 ? 8.965 0.343 -13.463 1.00 95.50 107 ALA A N 1
ATOM 813 C CA . ALA A 1 107 ? 9.094 0.000 -14.880 1.00 95.50 107 ALA A CA 1
ATOM 814 C C . ALA A 1 107 ? 8.200 0.875 -15.782 1.00 95.50 107 ALA A C 1
ATOM 816 O O . ALA A 1 107 ? 8.675 1.454 -16.759 1.00 95.50 107 ALA A O 1
ATOM 817 N N . ILE A 1 108 ? 6.921 1.051 -15.423 1.00 95.81 108 ILE A N 1
ATOM 818 C CA . ILE A 1 108 ? 5.988 1.914 -16.169 1.00 95.81 108 ILE A CA 1
ATOM 819 C C . ILE A 1 108 ? 6.458 3.377 -16.176 1.00 95.81 108 ILE A C 1
ATOM 821 O O . ILE A 1 108 ? 6.319 4.067 -17.186 1.00 95.81 108 ILE A O 1
ATOM 825 N N . LEU A 1 109 ? 6.969 3.889 -15.053 1.00 94.56 109 LEU A N 1
ATOM 826 C CA . LEU A 1 109 ? 7.422 5.281 -14.942 1.00 94.56 109 LEU A CA 1
ATOM 827 C C . LEU A 1 109 ? 8.757 5.546 -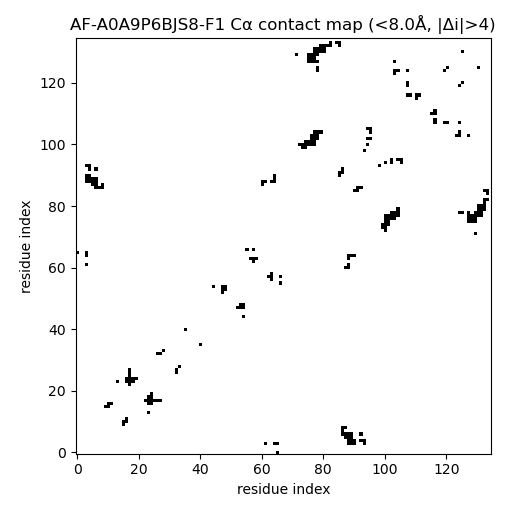15.652 1.00 94.56 109 LEU A C 1
ATOM 829 O O . LEU A 1 109 ? 8.986 6.675 -16.092 1.00 94.56 109 LEU A O 1
ATOM 833 N N . ALA A 1 110 ? 9.616 4.534 -15.770 1.00 95.88 110 ALA A N 1
ATOM 834 C CA . ALA A 1 110 ? 10.890 4.623 -16.473 1.00 95.88 110 ALA A CA 1
ATOM 835 C C . ALA A 1 110 ? 10.719 4.706 -18.002 1.00 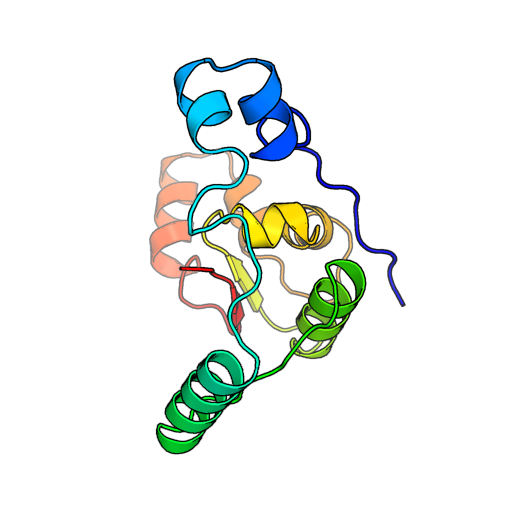95.88 110 ALA A C 1
ATOM 837 O O . ALA A 1 110 ? 11.535 5.355 -18.663 1.00 95.88 110 ALA A O 1
ATOM 838 N N . GLU A 1 111 ? 9.654 4.111 -18.555 1.00 97.44 111 GLU A N 1
ATOM 839 C CA . GLU A 1 111 ? 9.321 4.197 -19.982 1.00 97.44 111 GLU A CA 1
ATOM 840 C C . GLU A 1 111 ? 9.019 5.649 -20.402 1.00 97.44 111 GLU A C 1
ATOM 842 O O . GLU A 1 111 ? 8.210 6.359 -19.794 1.00 97.44 111 GLU A O 1
ATOM 847 N N . ARG A 1 112 ? 9.696 6.098 -21.463 1.00 97.56 112 ARG A N 1
ATOM 848 C CA . ARG A 1 112 ? 9.647 7.475 -21.978 1.00 97.56 112 ARG A CA 1
ATOM 849 C C . ARG A 1 112 ? 8.731 7.614 -23.186 1.00 97.56 112 ARG A C 1
ATOM 851 O O . ARG A 1 112 ? 8.192 8.699 -23.407 1.00 97.56 112 ARG A O 1
ATOM 858 N N . ASP A 1 113 ? 8.514 6.536 -23.931 1.00 98.00 113 ASP A N 1
ATOM 859 C CA . ASP A 1 113 ? 7.512 6.487 -24.986 1.00 98.00 113 ASP A CA 1
ATOM 860 C C . ASP A 1 113 ? 6.111 6.437 -24.363 1.00 98.00 113 ASP A C 1
ATOM 862 O O . ASP A 1 113 ? 5.715 5.474 -23.704 1.00 98.00 113 ASP A O 1
ATOM 866 N N . ARG A 1 114 ? 5.330 7.497 -24.584 1.00 97.00 114 ARG A N 1
ATOM 867 C CA . ARG A 1 114 ? 3.983 7.630 -24.020 1.00 97.00 114 ARG A CA 1
ATOM 868 C C . ARG A 1 114 ? 3.024 6.546 -24.504 1.00 97.00 114 ARG A C 1
ATOM 870 O O . ARG A 1 114 ? 2.171 6.129 -23.723 1.00 97.00 114 ARG A O 1
ATOM 877 N N . ALA A 1 115 ? 3.151 6.091 -25.750 1.00 97.81 115 ALA A N 1
ATOM 878 C CA . ALA A 1 115 ? 2.288 5.049 -26.293 1.00 97.81 115 ALA A CA 1
ATOM 879 C C . ALA A 1 115 ? 2.594 3.701 -25.631 1.00 97.81 115 ALA A C 1
ATOM 881 O O . ALA A 1 115 ? 1.673 3.022 -25.175 1.00 97.81 115 ALA A O 1
ATOM 882 N N . LYS A 1 116 ? 3.881 3.361 -25.483 1.00 97.69 116 LYS A N 1
ATOM 883 C CA . LYS A 1 116 ? 4.309 2.145 -24.773 1.00 97.69 116 LYS A CA 1
ATOM 884 C C . LYS A 1 116 ? 3.962 2.193 -23.293 1.00 97.69 116 LYS A C 1
ATOM 886 O O . LYS A 1 116 ? 3.389 1.242 -22.777 1.00 97.69 116 LYS A O 1
ATOM 891 N N . GLN A 1 117 ? 4.212 3.316 -22.623 1.00 97.31 117 GLN A N 1
ATOM 892 C CA . GLN A 1 117 ? 3.841 3.505 -21.221 1.00 97.31 117 GLN A CA 1
ATOM 893 C C . GLN A 1 117 ? 2.330 3.319 -21.008 1.00 97.31 117 GLN A C 1
ATOM 895 O O . GLN A 1 117 ? 1.914 2.703 -20.026 1.00 97.31 117 GLN A O 1
ATOM 900 N N . ALA A 1 118 ? 1.496 3.856 -21.905 1.00 96.31 118 ALA A N 1
ATOM 901 C CA . ALA A 1 118 ? 0.050 3.665 -21.844 1.00 96.31 118 ALA A CA 1
ATOM 902 C C . ALA A 1 118 ? -0.335 2.195 -22.046 1.00 96.31 118 ALA A C 1
ATOM 904 O O . ALA A 1 118 ? -1.202 1.697 -21.331 1.00 96.31 118 ALA A O 1
ATOM 905 N N . GLU A 1 119 ? 0.327 1.494 -22.966 1.00 97.06 119 GLU A N 1
ATOM 906 C CA . GLU A 1 119 ? 0.094 0.069 -23.186 1.00 97.06 119 GLU A CA 1
ATOM 907 C C . GLU A 1 119 ? 0.496 -0.777 -21.976 1.00 97.06 119 GLU A C 1
ATOM 909 O O . GLU A 1 119 ? -0.301 -1.588 -21.518 1.00 97.06 119 GLU A O 1
ATOM 914 N N . MET A 1 120 ? 1.658 -0.518 -21.371 1.00 97.19 120 MET A N 1
ATOM 915 C CA . MET A 1 120 ? 2.081 -1.190 -20.138 1.00 97.19 120 MET A CA 1
ATOM 916 C C . MET A 1 120 ? 1.058 -1.008 -19.011 1.00 97.19 120 MET A C 1
ATOM 918 O O . MET A 1 120 ? 0.757 -1.952 -18.287 1.00 97.19 120 MET A O 1
ATOM 922 N N . ARG A 1 121 ? 0.462 0.185 -18.868 1.00 95.00 121 ARG A N 1
ATOM 923 C CA . ARG A 1 121 ? -0.602 0.407 -17.873 1.00 95.00 121 ARG A CA 1
ATOM 924 C C . ARG A 1 121 ? -1.832 -0.467 -18.119 1.00 95.00 121 ARG A C 1
ATOM 926 O O . ARG A 1 121 ? -2.460 -0.862 -17.144 1.00 95.00 121 ARG A O 1
ATOM 933 N N . ARG A 1 122 ? -2.174 -0.750 -19.382 1.00 94.38 122 ARG A N 1
ATOM 934 C CA . ARG A 1 122 ? -3.314 -1.610 -19.743 1.00 94.38 122 ARG A CA 1
ATOM 935 C C . ARG A 1 122 ? -3.013 -3.092 -19.560 1.00 94.38 122 ARG A C 1
ATOM 937 O O . ARG A 1 122 ? -3.912 -3.828 -19.179 1.00 94.38 122 ARG A O 1
ATOM 944 N N . THR A 1 123 ? -1.791 -3.520 -19.870 1.00 94.69 123 THR A N 1
ATOM 945 C CA . THR A 1 123 ? -1.444 -4.945 -19.956 1.00 94.69 123 THR A CA 1
ATOM 946 C C . THR A 1 123 ? -0.846 -5.497 -18.672 1.00 94.69 123 THR A C 1
ATOM 948 O O . THR A 1 123 ? -1.244 -6.570 -18.241 1.00 94.69 123 THR A O 1
ATOM 951 N N . ILE A 1 124 ? 0.087 -4.773 -18.052 1.00 94.56 124 ILE A N 1
ATOM 952 C CA . ILE A 1 124 ? 0.789 -5.220 -16.838 1.00 94.56 124 ILE A CA 1
ATOM 953 C C . ILE A 1 124 ? 0.476 -4.348 -15.621 1.00 94.56 124 ILE A C 1
ATOM 955 O O . ILE A 1 124 ? 0.725 -4.747 -14.493 1.00 94.56 124 ILE A O 1
ATOM 959 N N . GLY A 1 125 ? -0.102 -3.161 -15.819 1.00 92.31 125 GLY A N 1
ATOM 960 C CA . GLY A 1 125 ? -0.379 -2.221 -14.733 1.00 92.31 125 GLY A CA 1
ATOM 961 C C . GLY A 1 125 ? -1.379 -2.739 -13.697 1.00 92.31 125 GLY A C 1
ATOM 962 O O . GLY A 1 125 ? -1.298 -2.346 -12.539 1.00 92.31 125 GLY A O 1
ATOM 963 N N . THR A 1 126 ? -2.305 -3.612 -14.075 1.00 90.38 126 THR A N 1
ATOM 964 C CA . THR A 1 126 ? -3.319 -4.176 -13.164 1.00 90.38 126 THR A CA 1
ATOM 965 C C . THR A 1 126 ? -3.212 -5.689 -13.011 1.00 90.38 126 THR A C 1
ATOM 967 O O . THR A 1 126 ? -3.937 -6.268 -12.210 1.00 90.38 126 THR A O 1
ATOM 970 N N . THR A 1 127 ? -2.310 -6.331 -13.753 1.00 94.75 127 THR A N 1
ATOM 971 C CA . THR A 1 127 ? -2.129 -7.791 -13.785 1.00 94.75 127 THR A CA 1
ATOM 972 C C . THR A 1 127 ? -0.874 -8.183 -13.008 1.00 94.75 127 THR A C 1
ATOM 974 O O . THR A 1 127 ? -0.013 -8.899 -13.505 1.00 94.75 127 THR A O 1
ATOM 977 N N . VAL A 1 128 ? -0.762 -7.645 -11.796 1.00 96.75 128 VAL A N 1
ATOM 978 C CA . VAL A 1 128 ? 0.327 -7.907 -10.849 1.00 96.75 128 VAL A CA 1
ATOM 979 C C . VAL A 1 128 ? -0.151 -8.840 -9.742 1.00 96.75 128 VAL A C 1
ATOM 981 O O . VAL A 1 128 ? -1.352 -8.915 -9.480 1.00 96.75 128 VAL A O 1
ATOM 984 N N . ASP A 1 129 ? 0.778 -9.502 -9.059 1.00 97.62 129 ASP A N 1
ATOM 985 C CA . ASP A 1 129 ? 0.465 -10.377 -7.924 1.00 97.62 129 ASP A CA 1
ATOM 986 C C . ASP A 1 129 ? -0.163 -9.581 -6.770 1.00 97.62 129 ASP A C 1
ATOM 988 O O . ASP A 1 129 ? -1.123 -10.034 -6.146 1.00 97.62 129 ASP A O 1
ATOM 992 N N . TYR A 1 130 ? 0.354 -8.372 -6.511 1.00 96.81 130 TYR A N 1
ATOM 993 C CA . TYR A 1 130 ? -0.139 -7.483 -5.459 1.00 96.81 130 TYR A CA 1
ATOM 994 C C . TYR A 1 130 ? -0.370 -6.068 -5.981 1.00 96.81 130 TYR A C 1
ATOM 996 O O . TYR A 1 130 ? 0.556 -5.357 -6.380 1.00 96.81 130 TYR A O 1
ATOM 1004 N N . PHE A 1 131 ? -1.629 -5.633 -5.921 1.00 95.62 131 PHE A N 1
ATOM 1005 C CA . PHE A 1 131 ? -2.021 -4.267 -6.240 1.00 95.62 131 PHE A CA 1
ATOM 1006 C C . PHE A 1 131 ? -2.442 -3.520 -4.971 1.00 95.62 131 PHE A C 1
ATOM 1008 O O . PHE A 1 131 ? -3.482 -3.820 -4.384 1.00 95.62 131 PHE A O 1
ATOM 1015 N N . ALA A 1 132 ? -1.647 -2.537 -4.547 1.00 94.38 132 ALA A N 1
ATOM 1016 C CA . ALA A 1 132 ? -1.934 -1.747 -3.352 1.00 94.38 132 ALA A CA 1
ATOM 1017 C C . ALA A 1 132 ? -2.795 -0.516 -3.684 1.00 94.38 132 ALA A C 1
ATOM 1019 O O . ALA A 1 132 ? -2.521 0.236 -4.623 1.00 94.38 132 ALA A O 1
ATOM 1020 N N . THR A 1 133 ? -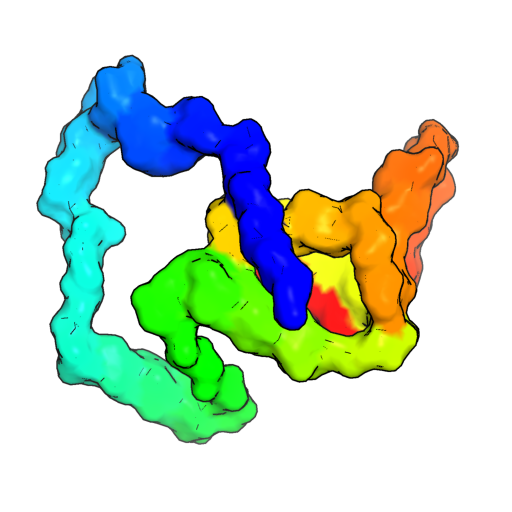3.844 -0.285 -2.897 1.00 92.31 133 THR A N 1
ATOM 1021 C CA . THR A 1 133 ? -4.711 0.893 -3.012 1.00 92.31 133 THR A CA 1
ATOM 1022 C C . THR A 1 133 ? -5.364 1.210 -1.665 1.00 92.31 133 THR A C 1
ATOM 1024 O O . T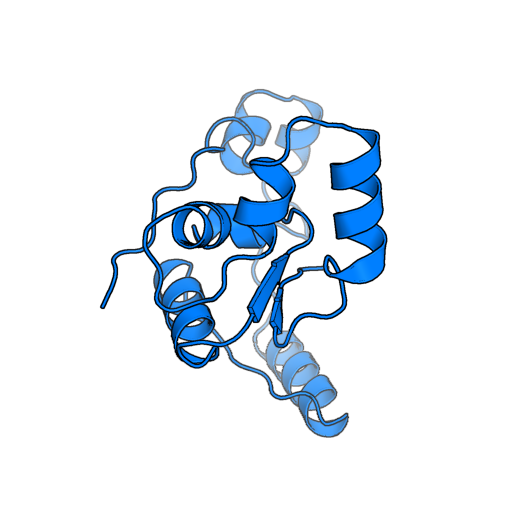HR A 1 133 ? -5.367 0.373 -0.763 1.00 92.31 133 THR A O 1
ATOM 1027 N N . SER A 1 134 ? -5.912 2.415 -1.527 1.00 86.75 134 SER A N 1
ATOM 1028 C CA . SER A 1 134 ? -6.734 2.829 -0.388 1.00 86.75 134 SER A CA 1
ATOM 1029 C C . SER A 1 134 ? -8.000 3.513 -0.903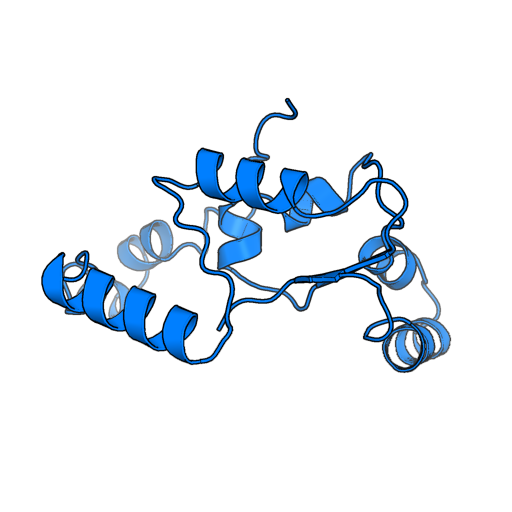 1.00 86.75 134 SER A C 1
ATOM 1031 O O . SER A 1 134 ? -7.939 4.211 -1.917 1.00 86.75 134 SER A O 1
ATOM 1033 N N . MET A 1 135 ? -9.115 3.344 -0.192 1.00 67.06 135 MET A N 1
ATOM 1034 C CA . MET A 1 135 ? -10.393 4.018 -0.456 1.00 67.06 135 MET A CA 1
ATOM 1035 C C . MET A 1 135 ? -10.818 4.860 0.738 1.00 67.06 135 MET A C 1
ATOM 1037 O O . MET A 1 135 ? -10.503 4.441 1.875 1.00 67.06 135 MET A O 1
#

pLDDT: mean 92.46, std 6.02, range [62.97, 98.25]

Solvent-accessible surface area (backbone atoms only — not comparable to full-atom values): 8093 Å² total; per-residue (Å²): 130,85,76,67,44,77,47,87,59,58,76,74,32,70,74,47,33,32,75,75,35,76,75,49,34,69,48,64,82,35,87,85,70,50,86,76,56,70,67,60,51,52,51,53,51,51,57,40,44,78,70,71,44,89,84,82,90,58,92,48,54,61,51,39,33,51,55,54,59,71,69,53,61,76,66,38,33,34,29,66,58,92,36,71,67,44,37,61,27,8,48,58,63,46,59,68,50,93,59,67,48,40,46,51,52,52,55,46,67,69,48,79,53,66,69,58,29,53,47,42,49,71,66,51,54,76,69,42,80,41,75,50,74,77,132

Secondary structure (DSSP, 8-state):
-PPPPPPTTGGGSHHHHHHH-HHHHTTTTSTTSSPPPHHHHHHHHHHHHTTT------SSHHHHHHHHHHHSPTT-EEEE---HHHHHTTHHHHHTSS-SSEEHHHHHHH---HHHHHHHHHHTSS-SSEEE---

Foldseek 3Di:
DDFADAQPPVCPDLVNCLVPPPVSVVCVVPPVNDDDDPVVVVVVVVVCVVVVDDDDDAPDLRRVLVVVLVVDDQAFAEAEDDAPSCSRSRVVVVLCDDDSYNNLVNVLVVDPPPVVSVVSCVPVVPVTPDYDDDD

Sequence (135 aa):
MPTRPENTFVKITFAALAETDEQLSKLKGGAYSKAVSPERFNTAKAGLEAKGFKVIVAEDKDDAFQKLIDLIPAGASVNHAHSTTLEEIGFTDYLMGETPYDNIRGAILAERDRAKQAEMRRTIGTTVDYFATSM

Nearest PDB structures (foldseek):
  5zw4-assembly1_A  TM=2.366E-01  e=5.762E+00  Bacillus subtilis subsp. subtilis str. 168
  4d5g-assembly1_B  TM=2.958E-01  e=7.893E+00  Azoarcus olearius

Radius of gyration: 17.61 Å; Cα contacts (8 Å, |Δi|>4): 140; chains: 1; bounding box: 34×42×46 Å